Protein AF-A0A7J9VQJ7-F1 (afdb_monomer)

Foldseek 3Di:
DDDDPDDDQDDPPFDWDDDVPDIDGDDDDDPVCFQVPPVDPPRVPDDPPVGPGDQWDADPVRPDIDGDPDPDPDDDDDDDPVVLVVQCPDPVDPDDDDDPVDDDDDDD

Secondary structure (DSSP, 8-state):
-PPPPPPPPPPPSSPEEEETTEEEE-----GGGTT-----S--TT----S----SEE--TT-S--EE-----SS------HHHHHHHHT-TTS------TTSPPP---

Sequence (108 aa):
MAPEPAASPTTPPAPKVVVPNRAYWLFRGPLADTGTWDTAHGLPGQVRLDAAEPAFTWPADHAWCVARDVDPHWAGIGGHTLLMNQLIADPRIDVVPADPTKDQPFYQ

Radius of gyration: 19.36 Å; Cα contacts (8 Å, |Δi|>4): 57; chains: 1; bounding box: 61×25×42 Å

Nearest PDB structures (foldseek):
  4gu4-assembly1_A  TM=2.595E-01  e=4.123E+00  Mammalian orthoreovirus 1 Lang

Mean predicted aligned error: 11.69 Å

Solvent-accessible surface area (backbone atoms only — not comparable to full-atom values): 7873 Å² total; per-residue (Å²): 136,81,83,76,80,76,77,76,80,76,78,72,98,50,60,74,51,76,54,92,98,47,74,45,76,55,83,86,78,64,76,88,47,64,90,68,66,76,84,56,79,51,55,94,90,48,78,80,65,92,68,83,67,67,50,64,47,64,56,97,84,60,85,52,74,50,77,42,94,64,92,60,99,64,87,87,84,87,79,57,70,71,58,51,54,52,50,56,68,35,89,90,54,93,59,78,91,83,59,90,90,50,91,70,90,70,92,130

pLDDT: mean 73.72, std 17.61, range [40.47, 97.12]

Structure (mmCIF, N/CA/C/O backbone):
data_AF-A0A7J9VQJ7-F1
#
_entry.id   AF-A0A7J9VQJ7-F1
#
loop_
_atom_site.group_PDB
_atom_site.id
_atom_site.type_symbol
_atom_site.label_atom_id
_atom_site.label_alt_id
_atom_site.label_comp_id
_atom_site.label_asym_id
_atom_site.label_entity_id
_atom_site.label_seq_id
_atom_site.pdbx_PDB_ins_code
_atom_site.Cartn_x
_atom_site.Cartn_y
_atom_site.Cartn_z
_atom_site.occupancy
_atom_site.B_iso_or_equiv
_atom_site.auth_seq_id
_atom_site.auth_comp_id
_atom_site.auth_asym_id
_atom_site.auth_atom_id
_atom_site.pdbx_PDB_model_num
ATOM 1 N N . MET A 1 1 ? 43.429 -11.622 -23.821 1.00 43.31 1 MET A N 1
ATOM 2 C CA . MET A 1 1 ? 42.105 -11.223 -24.337 1.00 43.31 1 MET A CA 1
ATOM 3 C C . MET A 1 1 ? 41.375 -10.574 -23.173 1.00 43.31 1 MET A C 1
ATOM 5 O O . MET A 1 1 ? 41.110 -11.267 -22.202 1.00 43.31 1 MET A O 1
ATOM 9 N N . ALA A 1 2 ? 41.239 -9.245 -23.173 1.00 41.06 2 ALA A N 1
ATOM 10 C CA . ALA A 1 2 ? 40.532 -8.532 -22.105 1.00 41.06 2 ALA A CA 1
ATOM 11 C C . ALA A 1 2 ? 39.018 -8.780 -22.243 1.00 41.06 2 ALA A C 1
ATOM 13 O O . ALA A 1 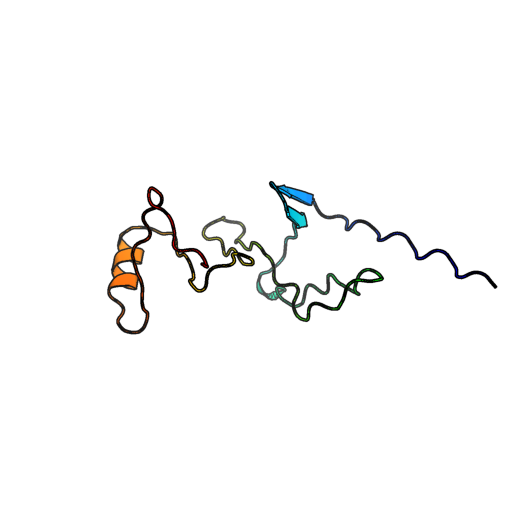2 ? 38.564 -8.937 -23.379 1.00 41.06 2 ALA A O 1
ATOM 14 N N . PRO A 1 3 ? 38.248 -8.854 -21.142 1.00 45.44 3 PRO A N 1
ATOM 15 C CA . PRO A 1 3 ? 36.803 -9.008 -21.232 1.00 45.44 3 PRO A CA 1
ATOM 16 C C . PRO A 1 3 ? 36.192 -7.766 -21.888 1.00 45.44 3 PRO A C 1
ATOM 18 O O . PRO A 1 3 ? 36.588 -6.634 -21.602 1.00 45.44 3 PRO A O 1
ATOM 21 N N . GLU A 1 4 ? 35.255 -8.004 -22.798 1.00 40.47 4 GLU A N 1
ATOM 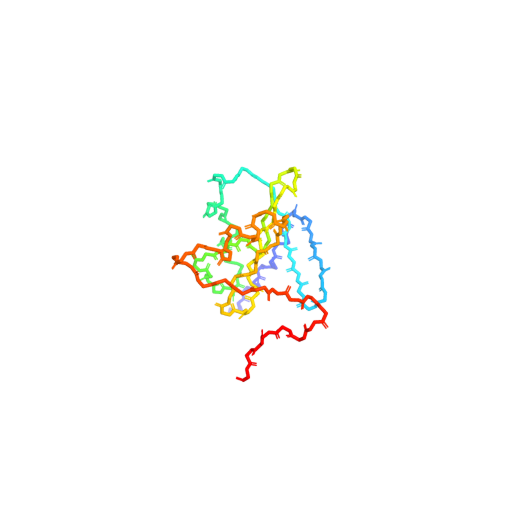22 C CA . GLU A 1 4 ? 34.477 -6.972 -23.476 1.00 40.47 4 GLU A CA 1
ATOM 23 C C . GLU A 1 4 ? 33.660 -6.184 -22.433 1.00 40.47 4 GLU A C 1
ATOM 25 O O . GLU A 1 4 ? 33.116 -6.795 -21.505 1.00 40.47 4 GLU A O 1
ATOM 30 N N . PRO A 1 5 ? 33.603 -4.841 -22.508 1.00 49.12 5 PRO A N 1
ATOM 31 C CA . PRO A 1 5 ? 32.834 -4.056 -21.552 1.00 49.12 5 PRO A CA 1
ATOM 32 C C . PRO A 1 5 ? 31.362 -4.467 -21.620 1.00 49.12 5 PRO A C 1
ATOM 34 O O . PRO A 1 5 ? 30.751 -4.449 -22.688 1.00 49.12 5 PRO A O 1
ATOM 37 N N . ALA A 1 6 ? 30.799 -4.845 -20.470 1.00 56.56 6 ALA A N 1
ATOM 38 C CA . ALA A 1 6 ? 29.385 -5.164 -20.350 1.00 56.56 6 ALA A CA 1
ATOM 39 C C . ALA A 1 6 ? 28.557 -3.990 -20.888 1.00 56.56 6 ALA A C 1
ATOM 41 O O . ALA A 1 6 ? 28.756 -2.846 -20.472 1.00 56.56 6 ALA A O 1
ATOM 42 N N . ALA A 1 7 ? 27.656 -4.278 -21.830 1.00 52.97 7 ALA A N 1
ATOM 43 C CA . ALA A 1 7 ? 26.743 -3.290 -22.382 1.00 52.97 7 ALA A CA 1
ATOM 44 C C . ALA A 1 7 ? 26.039 -2.543 -21.240 1.00 52.97 7 ALA A C 1
ATOM 46 O O . ALA A 1 7 ? 25.479 -3.167 -20.334 1.00 52.97 7 ALA A O 1
ATOM 47 N N . SER A 1 8 ? 26.094 -1.210 -21.272 1.00 50.28 8 SER A N 1
ATOM 48 C CA . SER A 1 8 ? 25.421 -0.368 -20.286 1.00 50.28 8 SER A CA 1
ATOM 49 C C . SER A 1 8 ? 23.943 -0.762 -20.197 1.00 50.28 8 SER A C 1
ATOM 51 O O . SER A 1 8 ? 23.301 -0.905 -21.244 1.00 50.28 8 SER A O 1
ATOM 53 N N . PRO A 1 9 ? 23.376 -0.931 -18.987 1.00 55.41 9 PRO A N 1
ATOM 54 C CA . PRO A 1 9 ? 21.968 -1.266 -18.848 1.00 55.41 9 PRO A CA 1
ATOM 55 C C . PRO A 1 9 ? 21.139 -0.183 -19.542 1.00 55.41 9 PRO A C 1
ATOM 57 O O . PRO A 1 9 ? 21.245 1.003 -19.224 1.00 55.41 9 PRO A O 1
ATOM 60 N N . THR A 1 10 ? 20.361 -0.586 -20.548 1.00 57.69 10 THR A N 1
ATOM 61 C CA . THR A 1 10 ? 19.526 0.345 -21.309 1.00 57.69 10 THR A CA 1
ATOM 62 C C . THR A 1 10 ? 18.388 0.796 -20.406 1.00 57.69 10 THR A C 1
ATOM 64 O O . THR A 1 10 ? 17.635 -0.028 -19.889 1.00 57.69 10 THR A O 1
ATOM 67 N N . THR A 1 11 ? 18.279 2.103 -20.185 1.00 57.56 11 THR A N 1
ATOM 68 C CA . THR A 1 11 ? 17.179 2.684 -19.416 1.00 57.56 11 THR A CA 1
ATOM 69 C C . THR A 1 11 ? 15.847 2.312 -20.077 1.00 57.56 11 THR A C 1
ATOM 71 O O . THR A 1 11 ? 15.691 2.573 -21.273 1.00 57.56 11 THR A O 1
ATOM 74 N N . PRO A 1 12 ? 14.880 1.723 -19.350 1.00 62.47 12 PRO A N 1
ATOM 75 C CA . PRO A 1 12 ? 13.579 1.419 -19.929 1.00 62.47 12 PRO A CA 1
ATOM 76 C C . PRO A 1 12 ? 12.884 2.716 -20.389 1.00 62.47 12 PRO A C 1
ATOM 78 O O . PRO A 1 12 ? 13.023 3.748 -19.728 1.00 62.47 12 PRO A O 1
ATOM 81 N N . PRO A 1 13 ? 12.108 2.693 -21.490 1.00 67.06 13 PRO A N 1
ATOM 82 C CA . PRO A 1 13 ? 11.420 3.867 -22.040 1.00 67.06 13 PRO A CA 1
ATOM 83 C C . PRO A 1 13 ? 10.169 4.256 -21.225 1.00 67.06 13 PRO A C 1
ATOM 85 O O . PRO A 1 13 ? 9.161 4.691 -21.777 1.00 67.06 13 PRO A O 1
ATOM 88 N N . ALA A 1 14 ? 10.206 4.062 -19.907 1.00 71.19 14 ALA A N 1
ATOM 89 C CA . ALA A 1 14 ? 9.105 4.308 -18.987 1.00 71.19 14 ALA A CA 1
ATOM 90 C C . ALA A 1 14 ? 9.391 5.552 -18.129 1.00 71.19 14 ALA A C 1
ATOM 92 O O . ALA A 1 14 ? 10.552 5.851 -17.848 1.00 71.19 14 ALA A O 1
ATOM 93 N N . PRO A 1 15 ? 8.369 6.287 -17.660 1.00 84.50 15 PRO A N 1
ATOM 94 C CA . PRO A 1 15 ? 8.576 7.330 -16.664 1.00 84.50 15 PRO A CA 1
ATOM 95 C C . PRO A 1 15 ? 9.194 6.756 -15.382 1.00 84.50 15 PRO A C 1
ATOM 97 O O . PRO A 1 15 ? 8.750 5.721 -14.879 1.00 84.50 15 PRO A O 1
ATOM 100 N N . LYS A 1 16 ? 10.197 7.449 -14.835 1.00 85.06 16 LYS A N 1
ATOM 101 C CA . LYS A 1 16 ? 10.800 7.125 -13.537 1.00 85.06 16 LYS A CA 1
ATOM 102 C C . LYS A 1 16 ? 10.205 8.016 -12.452 1.00 85.06 16 LYS A C 1
ATOM 104 O O . LYS A 1 16 ? 10.296 9.238 -12.547 1.00 85.06 16 LYS A O 1
ATOM 109 N N . VAL A 1 17 ? 9.645 7.413 -11.412 1.00 86.25 17 VAL A N 1
ATOM 110 C CA . VAL A 1 17 ? 9.164 8.103 -10.209 1.00 86.25 17 VAL A CA 1
ATOM 111 C C . VAL A 1 17 ? 10.226 7.964 -9.127 1.00 86.25 17 VAL A C 1
ATOM 113 O O . VAL A 1 17 ? 10.638 6.854 -8.802 1.00 86.25 17 VAL A O 1
ATOM 116 N N . VAL A 1 18 ? 10.687 9.081 -8.573 1.00 87.19 18 VAL A N 1
ATOM 117 C CA . VAL A 1 18 ? 11.690 9.097 -7.500 1.00 87.19 18 VAL A CA 1
ATOM 118 C C . VAL A 1 18 ? 11.037 9.632 -6.233 1.00 87.19 18 VAL A C 1
ATOM 120 O O . VAL A 1 18 ? 10.430 10.699 -6.252 1.00 87.19 18 VAL A O 1
ATOM 123 N N . VAL A 1 19 ? 11.171 8.888 -5.141 1.00 83.06 19 VAL A N 1
ATOM 124 C CA . VAL A 1 19 ? 10.747 9.273 -3.788 1.00 83.06 19 VAL A CA 1
ATOM 125 C C . VAL A 1 19 ? 11.972 9.233 -2.866 1.00 83.06 19 VAL A C 1
ATOM 127 O O . VAL A 1 19 ? 13.011 8.697 -3.265 1.00 83.06 19 VAL A O 1
ATOM 130 N N . PRO A 1 20 ? 11.922 9.782 -1.639 1.00 87.00 20 PRO A N 1
ATOM 131 C CA . PRO A 1 20 ? 13.028 9.620 -0.702 1.00 87.00 20 PRO A CA 1
ATOM 132 C C . PRO A 1 20 ? 13.425 8.143 -0.570 1.00 87.00 20 PRO A C 1
ATOM 134 O O . PRO A 1 20 ? 12.581 7.282 -0.334 1.00 87.00 20 PRO A O 1
ATOM 137 N N . ASN A 1 21 ? 14.715 7.859 -0.750 1.00 80.25 21 ASN A N 1
ATOM 138 C CA . ASN A 1 21 ? 15.331 6.533 -0.630 1.00 80.25 21 ASN A CA 1
ATOM 139 C C . ASN A 1 21 ? 14.911 5.469 -1.667 1.00 80.25 21 ASN A C 1
ATOM 141 O O . ASN A 1 21 ? 15.459 4.370 -1.620 1.00 80.25 21 ASN A O 1
ATOM 145 N N . ARG A 1 22 ? 13.987 5.744 -2.604 1.00 82.38 22 ARG A N 1
ATOM 146 C CA . ARG A 1 22 ? 13.512 4.741 -3.582 1.00 82.38 22 ARG A CA 1
ATOM 147 C C . ARG A 1 22 ? 13.218 5.343 -4.960 1.00 82.38 22 ARG A C 1
ATOM 149 O O . ARG A 1 22 ? 12.886 6.519 -5.096 1.00 82.38 22 ARG A O 1
ATOM 156 N N . ALA A 1 23 ? 13.318 4.525 -6.004 1.00 83.06 23 ALA A N 1
ATOM 157 C CA . ALA A 1 23 ? 12.916 4.907 -7.353 1.00 83.06 23 ALA A CA 1
ATOM 158 C C . ALA A 1 23 ? 12.196 3.758 -8.061 1.00 83.06 23 ALA A C 1
ATOM 160 O O . ALA A 1 23 ? 12.657 2.620 -8.026 1.00 83.06 23 ALA A O 1
ATOM 161 N N . TYR A 1 24 ? 11.104 4.087 -8.743 1.00 82.62 24 TYR A N 1
ATOM 162 C CA . TYR A 1 24 ? 10.211 3.144 -9.403 1.00 82.62 24 TYR A CA 1
ATOM 163 C C . TYR A 1 24 ? 10.066 3.485 -10.883 1.00 82.62 24 TYR A C 1
ATOM 165 O O . TYR A 1 24 ? 10.124 4.652 -11.275 1.00 82.62 24 TYR A O 1
ATOM 173 N N . TRP A 1 25 ? 9.837 2.467 -11.704 1.00 83.50 25 TRP A N 1
ATOM 174 C CA . TRP A 1 25 ? 9.410 2.636 -13.090 1.00 83.50 25 TRP A CA 1
ATOM 175 C C . TRP A 1 25 ? 7.892 2.517 -13.167 1.00 83.50 25 TRP A C 1
ATOM 177 O O . TRP A 1 25 ? 7.311 1.626 -12.550 1.00 83.50 25 TRP A O 1
ATOM 187 N N . LEU A 1 26 ? 7.252 3.424 -13.906 1.00 84.56 26 LEU A N 1
ATOM 188 C CA . LEU A 1 26 ? 5.804 3.427 -14.074 1.00 84.56 26 LEU A CA 1
ATOM 189 C C . LEU A 1 26 ? 5.407 2.729 -15.374 1.00 84.56 26 LEU A C 1
ATOM 191 O O . LEU A 1 26 ? 5.745 3.189 -16.464 1.00 84.56 26 LEU A O 1
ATOM 195 N N . PHE A 1 27 ? 4.613 1.672 -15.246 1.00 82.38 27 PHE A N 1
ATOM 196 C CA . PHE A 1 27 ? 4.029 0.940 -16.365 1.00 82.38 27 PHE A CA 1
ATOM 197 C C . PHE A 1 27 ? 2.508 1.120 -16.391 1.00 82.38 27 PHE A C 1
ATOM 199 O O . PHE A 1 27 ? 1.894 1.504 -15.395 1.00 82.38 27 PHE A O 1
ATOM 206 N N . ARG A 1 28 ? 1.894 0.861 -17.548 1.00 84.00 28 ARG A N 1
ATOM 207 C CA . ARG A 1 28 ? 0.438 0.824 -17.722 1.00 84.00 28 ARG A CA 1
ATOM 208 C C . ARG A 1 28 ? 0.073 -0.360 -18.602 1.00 84.00 28 ARG A C 1
ATOM 210 O O . ARG A 1 28 ? 0.712 -0.569 -19.628 1.00 84.00 28 ARG A O 1
ATOM 217 N N . GLY A 1 29 ? -0.973 -1.078 -18.222 1.00 85.00 29 GLY A N 1
ATOM 218 C CA . GLY A 1 29 ? -1.485 -2.210 -18.979 1.00 85.00 29 GLY A CA 1
ATOM 219 C C . GLY A 1 29 ? -2.712 -2.832 -18.310 1.00 85.00 29 GLY A C 1
ATOM 220 O O . GLY A 1 29 ? -3.083 -2.420 -17.207 1.00 85.00 29 GLY A O 1
ATOM 221 N N . PRO A 1 30 ? -3.363 -3.796 -18.977 1.00 84.12 30 PRO A N 1
ATOM 222 C CA . PRO A 1 30 ? -4.414 -4.616 -18.388 1.00 84.12 30 PRO A CA 1
ATOM 223 C C . PRO A 1 30 ? -3.956 -5.314 -17.101 1.00 84.12 30 PRO A C 1
ATOM 225 O O . PRO A 1 30 ? -2.843 -5.830 -17.033 1.00 84.12 30 PRO A O 1
ATOM 228 N N . LEU A 1 31 ? -4.844 -5.411 -16.103 1.00 75.62 31 LEU A N 1
ATOM 229 C CA . LEU A 1 31 ? -4.569 -6.162 -14.868 1.00 75.62 31 LEU A CA 1
ATOM 230 C C . LEU A 1 31 ? -4.273 -7.643 -15.155 1.00 75.62 31 LEU A C 1
ATOM 232 O O . LEU A 1 31 ? -3.455 -8.241 -14.466 1.00 75.62 31 LEU A O 1
ATOM 236 N N . ALA A 1 32 ? -4.902 -8.215 -16.185 1.00 78.88 32 ALA A N 1
ATOM 237 C CA . ALA A 1 32 ? -4.678 -9.596 -16.614 1.00 78.88 32 ALA A CA 1
ATOM 238 C C . ALA A 1 32 ? -3.233 -9.874 -17.066 1.00 78.88 32 ALA A C 1
ATOM 240 O O . ALA A 1 32 ? -2.802 -11.021 -17.022 1.00 78.88 32 ALA A O 1
ATOM 241 N N . ASP A 1 33 ? -2.488 -8.832 -17.440 1.00 73.94 33 ASP A N 1
ATOM 242 C CA . ASP A 1 33 ? -1.093 -8.948 -17.871 1.00 73.94 33 ASP A CA 1
ATOM 243 C C . ASP A 1 33 ? -0.120 -8.848 -16.675 1.00 73.94 33 ASP A C 1
ATOM 245 O O . ASP A 1 33 ? 1.099 -8.958 -16.824 1.00 73.94 33 ASP A O 1
ATOM 249 N N . THR A 1 34 ? -0.634 -8.630 -15.459 1.00 65.94 34 THR A N 1
ATOM 250 C CA . THR A 1 34 ? 0.184 -8.576 -14.238 1.00 65.94 34 THR A CA 1
ATOM 251 C C . THR A 1 34 ? 0.838 -9.937 -14.000 1.00 65.94 34 THR A C 1
ATOM 253 O O . THR A 1 34 ? 0.166 -10.963 -13.982 1.00 65.94 34 THR A O 1
ATOM 256 N N . GLY A 1 35 ? 2.161 -9.956 -13.818 1.00 57.62 35 GLY A N 1
ATOM 257 C CA . GLY A 1 35 ? 2.950 -11.190 -13.677 1.00 57.62 35 GLY A CA 1
ATOM 258 C C . GLY A 1 35 ? 3.458 -11.775 -15.002 1.00 57.62 35 GLY A C 1
ATOM 259 O O . GLY A 1 35 ? 4.414 -12.544 -14.985 1.00 57.62 35 GLY A O 1
ATOM 260 N N . THR A 1 36 ? 2.905 -11.357 -16.148 1.00 59.66 36 THR A N 1
ATOM 261 C CA . THR A 1 36 ? 3.478 -11.627 -17.483 1.00 59.66 36 THR A CA 1
ATOM 262 C C . THR A 1 36 ? 4.300 -10.454 -18.009 1.00 59.66 36 THR A C 1
ATOM 264 O O . THR A 1 36 ? 4.824 -10.509 -19.122 1.00 59.66 36 THR A O 1
ATOM 267 N N . TRP A 1 37 ? 4.409 -9.375 -17.228 1.00 57.06 37 TRP A N 1
ATOM 268 C CA . TRP A 1 37 ? 5.347 -8.283 -17.459 1.00 57.06 37 TRP A CA 1
ATOM 269 C C . TRP A 1 37 ? 6.765 -8.800 -17.242 1.00 57.06 37 TRP A C 1
ATOM 271 O O . TRP A 1 37 ? 7.373 -8.576 -16.197 1.00 57.06 37 TRP A O 1
ATOM 281 N N . ASP A 1 38 ? 7.271 -9.501 -18.252 1.00 50.16 38 ASP A N 1
ATOM 282 C CA . ASP A 1 38 ? 8.627 -10.031 -18.386 1.00 50.16 38 ASP A CA 1
ATOM 283 C C . ASP A 1 38 ? 9.650 -8.883 -18.517 1.00 50.16 38 ASP A C 1
ATOM 285 O O . ASP A 1 38 ? 10.436 -8.778 -19.454 1.00 50.16 38 ASP A O 1
ATOM 289 N N . THR A 1 39 ? 9.598 -7.934 -17.582 1.00 49.16 39 THR A N 1
ATOM 290 C CA . THR A 1 39 ? 10.402 -6.708 -17.564 1.00 49.16 39 THR A CA 1
ATOM 291 C C . THR A 1 39 ? 11.813 -6.946 -17.037 1.00 49.16 39 THR A C 1
ATOM 293 O O . THR A 1 39 ? 12.556 -5.995 -16.809 1.00 49.16 39 THR A O 1
ATOM 296 N N . ALA A 1 40 ? 12.231 -8.204 -16.913 1.00 45.22 40 ALA A N 1
ATOM 297 C CA . ALA A 1 40 ? 13.619 -8.531 -16.671 1.00 45.22 40 ALA A CA 1
ATOM 298 C C . ALA A 1 40 ? 13.987 -9.891 -17.283 1.00 45.22 40 ALA A C 1
ATOM 300 O O . ALA A 1 40 ? 14.188 -10.881 -16.579 1.00 45.22 40 ALA A O 1
ATOM 301 N N . HIS A 1 41 ? 14.325 -9.894 -18.577 1.00 43.12 41 HIS A N 1
ATOM 302 C CA . HIS A 1 41 ? 15.668 -10.392 -18.877 1.00 43.12 41 HIS A CA 1
ATOM 303 C C . HIS A 1 41 ? 16.602 -9.627 -17.939 1.00 43.12 41 HIS A C 1
ATOM 305 O O . HIS A 1 41 ? 16.808 -8.431 -18.136 1.00 43.12 41 HIS A O 1
ATOM 311 N N . GLY A 1 42 ? 16.989 -10.278 -16.834 1.00 46.53 42 GLY A N 1
ATOM 312 C CA . GLY A 1 42 ? 17.712 -9.656 -15.732 1.00 46.53 42 GLY A CA 1
ATOM 313 C C . GLY A 1 42 ? 18.770 -8.718 -16.281 1.00 46.53 42 GLY A C 1
ATOM 314 O O . GLY A 1 42 ? 19.587 -9.133 -17.107 1.00 46.53 42 GLY A O 1
ATOM 315 N N . LEU A 1 43 ? 18.722 -7.448 -15.867 1.00 47.66 43 LEU A N 1
ATOM 316 C CA . LEU A 1 43 ? 19.818 -6.528 -16.142 1.00 47.66 43 LEU A CA 1
ATOM 317 C C . LEU A 1 43 ? 21.122 -7.256 -15.775 1.00 47.66 43 LEU A C 1
ATOM 319 O O . LEU A 1 43 ? 21.142 -7.929 -14.739 1.00 47.66 43 LEU A O 1
ATOM 323 N N . PRO A 1 44 ? 22.188 -7.188 -16.593 1.00 42.62 44 PRO A N 1
ATOM 324 C CA . PRO A 1 44 ? 23.418 -7.919 -16.314 1.00 42.62 44 PRO A CA 1
ATOM 325 C C . PRO A 1 44 ? 23.887 -7.656 -14.875 1.00 42.62 44 PRO A C 1
ATOM 327 O O . PRO A 1 44 ? 24.185 -6.519 -14.515 1.00 42.62 44 PRO A O 1
ATOM 330 N N . GLY A 1 45 ? 23.899 -8.699 -14.038 1.00 48.19 45 GLY A N 1
ATOM 331 C CA . GLY A 1 45 ? 24.264 -8.610 -12.618 1.00 48.19 45 GLY A CA 1
ATOM 332 C C . GLY A 1 45 ? 23.105 -8.497 -11.616 1.00 48.19 45 GLY A C 1
ATOM 333 O O . GLY A 1 45 ? 23.368 -8.486 -10.417 1.00 48.19 45 GLY A O 1
ATOM 334 N N . GLN A 1 46 ? 21.842 -8.458 -12.051 1.00 47.03 46 GLN A N 1
ATOM 335 C CA . GLN A 1 46 ? 20.688 -8.580 -11.156 1.00 47.03 46 GLN A CA 1
ATOM 336 C C . GLN A 1 46 ? 20.232 -10.038 -11.057 1.00 47.03 46 GLN A C 1
ATOM 338 O O . GLN A 1 46 ? 19.910 -10.680 -12.057 1.00 47.03 46 GLN A O 1
ATOM 343 N N . VAL A 1 47 ? 20.210 -10.559 -9.826 1.00 40.97 47 VAL A N 1
ATOM 344 C CA . VAL A 1 47 ? 19.600 -11.856 -9.514 1.00 40.97 47 VAL A CA 1
ATOM 345 C C . VAL A 1 47 ? 18.137 -11.797 -9.936 1.00 40.97 47 VAL A C 1
ATOM 347 O O . VAL A 1 47 ? 17.449 -10.813 -9.665 1.00 40.97 47 VAL A O 1
ATOM 350 N N . ARG A 1 48 ? 17.678 -12.851 -10.614 1.00 44.34 48 ARG A N 1
ATOM 351 C CA . ARG A 1 48 ? 16.272 -13.052 -10.954 1.00 44.34 48 ARG A CA 1
ATOM 352 C C . ARG A 1 48 ? 15.473 -13.059 -9.651 1.00 44.34 48 ARG A C 1
ATOM 354 O O . ARG A 1 48 ? 15.448 -14.079 -8.975 1.00 44.34 48 ARG A O 1
ATOM 361 N N . LEU A 1 49 ? 14.879 -11.921 -9.294 1.00 44.84 49 LEU A N 1
ATOM 362 C CA . LEU A 1 49 ? 13.796 -11.889 -8.324 1.00 44.84 49 LEU A CA 1
ATOM 363 C C . LEU A 1 49 ? 12.632 -12.566 -9.035 1.00 44.84 49 LEU A C 1
ATOM 365 O O . LEU A 1 49 ? 12.090 -12.062 -10.012 1.00 44.84 49 LEU A O 1
ATOM 369 N N . ASP A 1 50 ? 12.333 -13.765 -8.594 1.00 41.56 50 ASP A N 1
ATOM 370 C CA . ASP A 1 50 ? 11.389 -14.735 -9.119 1.00 41.56 50 ASP A CA 1
ATOM 371 C C . ASP A 1 50 ? 9.934 -14.231 -9.230 1.00 41.56 50 ASP A C 1
ATOM 373 O O . ASP A 1 50 ? 9.096 -14.927 -9.794 1.00 41.56 50 ASP A O 1
ATOM 377 N N . ALA A 1 51 ? 9.641 -12.989 -8.835 1.00 47.56 51 ALA A N 1
ATOM 378 C CA . ALA A 1 51 ? 8.442 -12.254 -9.223 1.00 47.56 51 ALA A CA 1
ATOM 379 C C . ALA A 1 51 ? 8.655 -10.744 -9.010 1.00 47.56 51 ALA A C 1
ATOM 381 O O . ALA A 1 51 ? 8.579 -10.238 -7.886 1.00 47.56 51 ALA A O 1
ATOM 382 N N . ALA A 1 52 ? 8.895 -9.987 -10.082 1.00 57.25 52 ALA A N 1
ATOM 383 C CA . ALA A 1 52 ? 8.872 -8.524 -10.043 1.00 57.25 52 ALA A CA 1
ATOM 384 C C . ALA A 1 52 ? 7.421 -8.014 -9.936 1.00 57.25 52 ALA A C 1
ATOM 386 O O . ALA A 1 52 ? 6.927 -7.337 -10.835 1.00 57.25 52 ALA A O 1
ATOM 387 N N . GLU A 1 53 ? 6.688 -8.375 -8.876 1.00 67.56 53 GLU A N 1
ATOM 388 C CA . GLU A 1 53 ? 5.359 -7.793 -8.681 1.00 67.56 53 GLU A CA 1
ATOM 389 C C . GLU A 1 53 ? 5.499 -6.267 -8.420 1.00 67.56 53 GLU A C 1
ATOM 391 O O . GLU A 1 53 ? 6.490 -5.783 -7.855 1.00 67.56 53 GLU A O 1
ATOM 396 N N . PRO A 1 54 ? 4.553 -5.450 -8.877 1.00 76.69 54 PRO A N 1
ATOM 397 C CA . PRO A 1 54 ? 4.621 -4.003 -8.695 1.00 76.69 54 PRO A CA 1
ATOM 398 C C . PRO A 1 54 ? 4.650 -3.608 -7.207 1.00 76.69 54 PRO A C 1
ATOM 400 O O . PRO A 1 54 ? 3.926 -4.173 -6.389 1.00 76.69 54 PRO A O 1
ATOM 403 N N . ALA A 1 55 ? 5.470 -2.610 -6.857 1.00 80.62 55 ALA A N 1
ATOM 404 C CA . ALA A 1 55 ? 5.458 -1.995 -5.522 1.00 80.62 55 ALA A CA 1
ATOM 405 C C . ALA A 1 55 ? 4.184 -1.163 -5.290 1.00 80.62 55 ALA A C 1
ATOM 407 O O . ALA A 1 55 ? 3.704 -1.043 -4.173 1.00 80.62 55 ALA A O 1
ATOM 408 N N . PHE A 1 56 ? 3.600 -0.613 -6.355 1.00 84.62 56 PHE A N 1
ATOM 409 C CA . PHE A 1 56 ? 2.326 0.097 -6.308 1.00 84.62 56 PHE A CA 1
ATOM 410 C C . PHE A 1 56 ? 1.469 -0.309 -7.500 1.00 84.62 56 PHE A C 1
ATOM 412 O O . PHE A 1 56 ? 1.942 -0.276 -8.635 1.00 84.62 56 PHE A O 1
ATOM 419 N N . THR A 1 57 ? 0.207 -0.650 -7.246 1.00 87.50 57 THR A N 1
ATOM 420 C CA . THR A 1 57 ? -0.776 -0.977 -8.288 1.00 87.50 57 THR A CA 1
ATOM 421 C C . THR A 1 57 ? -2.075 -0.251 -8.021 1.00 87.50 57 THR A C 1
ATOM 423 O O . THR A 1 57 ? -2.579 -0.288 -6.901 1.00 87.50 57 THR A O 1
ATOM 426 N N . TRP A 1 58 ? -2.640 0.369 -9.051 1.00 90.06 58 TRP A N 1
ATOM 427 C CA . TRP A 1 58 ? -3.942 1.018 -8.978 1.00 90.06 58 TRP A CA 1
ATOM 428 C C . TRP A 1 58 ? -4.648 0.968 -10.347 1.00 90.06 58 TRP A C 1
ATOM 430 O O . TRP A 1 58 ? -3.982 0.938 -11.387 1.00 90.06 58 TRP A O 1
ATOM 440 N N . PRO A 1 59 ? -5.990 0.942 -10.374 1.00 91.69 59 PRO A N 1
ATOM 441 C CA . PRO A 1 59 ? -6.784 0.993 -11.597 1.00 91.69 59 PRO A CA 1
ATOM 442 C C . PRO A 1 59 ? -6.780 2.405 -12.195 1.00 91.69 59 PRO A C 1
ATOM 444 O O . PRO A 1 59 ? -6.477 3.378 -11.511 1.00 91.69 59 PRO A O 1
ATOM 447 N N . ALA A 1 60 ? -7.164 2.548 -13.465 1.00 90.44 60 ALA A N 1
ATOM 448 C CA . ALA A 1 60 ? -7.156 3.843 -14.159 1.00 90.44 60 ALA A CA 1
ATOM 449 C C . ALA A 1 60 ? -8.074 4.914 -13.530 1.00 90.44 60 ALA A C 1
ATOM 451 O O . ALA A 1 60 ? -7.839 6.102 -13.730 1.00 90.44 60 ALA A O 1
ATOM 452 N N . ASP A 1 61 ? -9.096 4.507 -12.773 1.00 92.88 61 ASP A N 1
ATOM 453 C CA . ASP A 1 61 ? -10.003 5.396 -12.033 1.00 92.88 61 ASP A CA 1
ATOM 454 C C . ASP A 1 61 ? -9.503 5.746 -10.619 1.00 92.88 61 ASP A C 1
ATOM 456 O O . ASP A 1 61 ? -10.152 6.509 -9.906 1.00 92.88 61 ASP A O 1
ATOM 460 N N . HIS A 1 62 ? -8.346 5.210 -10.216 1.00 89.56 62 HIS A N 1
ATOM 461 C CA . HIS A 1 62 ? -7.722 5.410 -8.908 1.00 89.56 62 HIS A CA 1
ATOM 462 C C . HIS A 1 62 ? -8.623 5.010 -7.722 1.00 89.56 62 HIS A C 1
ATOM 464 O O . HIS A 1 62 ? -8.430 5.500 -6.609 1.00 89.56 62 HIS A O 1
ATOM 470 N N . ALA A 1 63 ? -9.594 4.112 -7.933 1.00 88.75 63 ALA A N 1
ATOM 471 C CA . ALA A 1 63 ? -10.554 3.725 -6.899 1.00 88.75 63 ALA A CA 1
ATOM 472 C C . ALA A 1 63 ? -9.923 2.977 -5.707 1.00 88.75 63 ALA A C 1
ATOM 474 O O . ALA A 1 63 ? -10.494 2.952 -4.618 1.00 88.75 63 ALA A O 1
ATOM 475 N N . TRP A 1 64 ? -8.751 2.367 -5.895 1.00 88.31 64 TRP A N 1
ATOM 476 C CA . TRP A 1 64 ? -7.981 1.690 -4.850 1.00 88.31 64 TRP A CA 1
ATOM 477 C C . TRP A 1 64 ? -6.487 1.711 -5.185 1.00 88.31 64 TRP A C 1
ATOM 479 O O . TRP A 1 64 ? -6.096 1.964 -6.321 1.00 88.31 64 TRP A O 1
ATOM 489 N N . CYS A 1 65 ? -5.639 1.431 -4.201 1.00 88.75 65 CYS A N 1
ATOM 490 C CA . CYS A 1 65 ? -4.206 1.255 -4.407 1.00 88.75 65 CYS A CA 1
ATOM 491 C C . CYS A 1 65 ? -3.709 0.107 -3.529 1.00 88.75 65 CYS A C 1
ATOM 493 O O . CYS A 1 65 ? -4.041 0.048 -2.346 1.00 88.75 65 CYS A O 1
ATOM 495 N N . VAL A 1 66 ? -2.916 -0.791 -4.108 1.00 86.19 66 VAL A N 1
ATOM 496 C CA . VAL A 1 66 ? -2.155 -1.803 -3.372 1.00 86.19 66 VAL A CA 1
ATOM 497 C C . VAL A 1 66 ? -0.702 -1.357 -3.349 1.00 86.19 66 VAL A C 1
ATOM 499 O O . VAL A 1 66 ? -0.096 -1.188 -4.408 1.00 86.19 66 VAL A O 1
ATOM 502 N N . ALA A 1 67 ? -0.160 -1.174 -2.148 1.00 85.31 67 ALA A N 1
ATOM 503 C CA . ALA A 1 67 ? 1.253 -0.911 -1.919 1.00 85.31 67 ALA A CA 1
ATOM 504 C C . ALA A 1 67 ? 1.917 -2.173 -1.352 1.00 85.31 67 ALA A C 1
ATOM 506 O O . ALA A 1 67 ? 1.501 -2.697 -0.320 1.00 85.31 67 ALA A O 1
ATOM 507 N N . ARG A 1 68 ? 2.937 -2.658 -2.050 1.00 72.62 68 ARG A N 1
ATOM 508 C CA . ARG A 1 68 ? 3.782 -3.811 -1.730 1.00 72.62 68 ARG A CA 1
ATOM 509 C C . ARG A 1 68 ? 5.212 -3.297 -1.551 1.00 72.62 68 ARG A C 1
ATOM 511 O O . ARG A 1 68 ? 5.532 -2.277 -2.149 1.00 72.62 68 ARG A O 1
ATOM 518 N N . ASP A 1 69 ? 6.055 -3.980 -0.771 1.00 66.50 69 ASP A N 1
ATOM 519 C CA . ASP A 1 69 ? 7.352 -3.446 -0.276 1.00 66.50 69 ASP A CA 1
ATOM 520 C C . ASP A 1 69 ? 7.174 -2.398 0.844 1.00 66.50 69 ASP A C 1
ATOM 522 O O . ASP A 1 69 ? 7.908 -1.419 0.979 1.00 66.50 69 ASP A O 1
ATOM 526 N N . VAL A 1 70 ? 6.140 -2.617 1.658 1.00 61.03 70 VAL A N 1
ATOM 527 C CA . VAL A 1 70 ? 6.068 -2.098 3.018 1.00 61.03 70 VAL A CA 1
ATOM 528 C C . VAL A 1 70 ? 6.533 -3.232 3.929 1.00 61.03 70 VAL A C 1
ATOM 530 O O . VAL A 1 70 ? 6.067 -4.361 3.791 1.00 61.03 70 VAL A O 1
ATOM 533 N N . ASP A 1 71 ? 7.444 -2.947 4.853 1.00 57.44 71 ASP A N 1
ATOM 534 C CA . ASP A 1 71 ? 8.030 -3.956 5.736 1.00 57.44 71 ASP A CA 1
ATOM 535 C C . ASP A 1 71 ? 7.100 -4.557 6.829 1.00 57.44 71 ASP A C 1
ATOM 537 O O . ASP A 1 71 ? 7.556 -5.479 7.495 1.00 57.44 71 ASP A O 1
ATOM 541 N N . PRO A 1 72 ? 5.838 -4.152 7.109 1.00 59.59 72 PRO A N 1
ATOM 542 C CA . PRO A 1 72 ? 5.142 -4.699 8.269 1.00 59.59 72 PRO A CA 1
ATOM 543 C C . PRO A 1 72 ? 4.608 -6.120 8.040 1.00 59.59 72 PRO A C 1
ATOM 545 O O . PRO A 1 72 ? 4.178 -6.504 6.957 1.00 59.59 72 PRO A O 1
ATOM 548 N N . HIS A 1 73 ? 4.527 -6.878 9.132 1.00 73.50 73 HIS A N 1
ATOM 549 C CA . HIS A 1 73 ? 3.805 -8.154 9.222 1.00 73.50 73 HIS A CA 1
ATOM 550 C C . HIS A 1 73 ? 2.280 -8.029 9.019 1.00 73.50 73 HIS A C 1
ATOM 552 O O . HIS A 1 73 ? 1.576 -9.038 9.037 1.00 73.50 73 HIS A O 1
ATOM 558 N N . TRP A 1 74 ? 1.757 -6.810 8.857 1.00 75.88 74 TRP A N 1
ATOM 559 C CA . TRP A 1 74 ? 0.332 -6.509 8.727 1.00 75.88 74 TRP A CA 1
ATOM 560 C C . TRP A 1 74 ? 0.026 -5.846 7.386 1.00 75.88 74 TRP A C 1
ATOM 562 O O . TRP A 1 74 ? 0.810 -5.047 6.877 1.00 75.88 74 TRP A O 1
ATOM 572 N N . ALA A 1 75 ? -1.163 -6.119 6.851 1.00 82.62 75 ALA A N 1
ATOM 573 C CA . ALA A 1 75 ? -1.714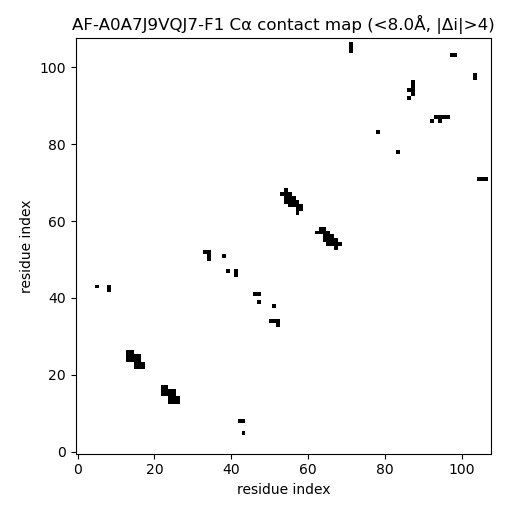 -5.363 5.737 1.00 82.62 75 ALA A CA 1
ATOM 574 C C . ALA A 1 75 ? -2.509 -4.160 6.266 1.00 82.62 75 ALA A C 1
ATOM 576 O O . ALA A 1 75 ? -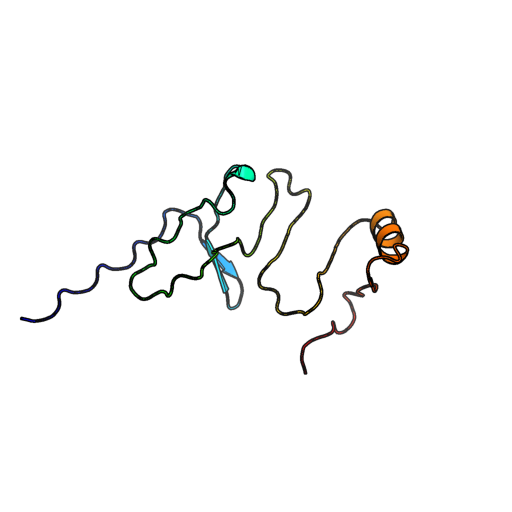3.412 -4.317 7.087 1.00 82.62 75 ALA A O 1
ATOM 577 N N . GLY A 1 76 ? -2.198 -2.960 5.776 1.00 85.19 76 GLY A N 1
ATOM 578 C CA . GLY A 1 76 ? -3.011 -1.768 6.019 1.00 85.19 76 GLY A CA 1
ATOM 579 C C . GLY A 1 76 ? -4.143 -1.662 4.998 1.00 85.19 76 GLY A C 1
ATOM 580 O O . GLY A 1 76 ? -3.901 -1.783 3.798 1.00 85.19 76 GLY A O 1
ATOM 581 N N . ILE A 1 77 ? -5.369 -1.400 5.455 1.00 88.94 77 ILE A N 1
ATOM 582 C CA . ILE A 1 77 ? -6.528 -1.162 4.583 1.00 88.94 77 ILE A CA 1
ATOM 583 C C . ILE A 1 77 ? -7.097 0.221 4.896 1.00 88.94 77 ILE A C 1
ATOM 585 O O . ILE A 1 77 ? -7.514 0.492 6.019 1.00 88.94 77 ILE A O 1
ATOM 589 N N . GLY A 1 78 ? -7.124 1.098 3.892 1.00 88.31 78 GLY A N 1
ATOM 590 C CA . GLY A 1 78 ? -7.788 2.398 3.962 1.00 88.31 78 GLY A CA 1
ATOM 591 C C . GLY A 1 78 ? -9.142 2.361 3.256 1.00 88.31 78 GLY A C 1
ATOM 592 O O . GLY A 1 78 ? -9.262 1.802 2.169 1.00 88.31 78 GLY A O 1
ATOM 593 N N . GLY A 1 79 ? -10.168 2.968 3.850 1.00 87.56 79 GLY A N 1
ATOM 594 C CA . GLY A 1 79 ? -11.503 3.017 3.255 1.00 87.56 79 GLY A CA 1
ATOM 595 C C . GLY A 1 79 ? -12.518 3.753 4.121 1.00 87.56 79 GLY A C 1
ATOM 596 O O . GLY A 1 79 ? -12.185 4.314 5.163 1.00 87.56 79 GLY A O 1
ATOM 597 N N . HIS A 1 80 ? -13.776 3.772 3.681 1.00 89.38 80 HIS A N 1
ATOM 598 C CA . HIS A 1 80 ? -14.845 4.454 4.409 1.00 89.38 80 HIS A CA 1
ATOM 599 C C . HIS A 1 80 ? -15.239 3.706 5.696 1.00 89.38 80 HIS A C 1
ATOM 601 O O . HIS A 1 80 ? -15.100 2.487 5.797 1.00 89.38 80 HIS A O 1
ATOM 607 N N . THR A 1 81 ? -15.834 4.418 6.659 1.00 90.81 81 THR A N 1
ATOM 608 C CA . THR A 1 81 ? -16.176 3.889 7.994 1.00 90.81 81 THR A CA 1
ATOM 609 C C . THR A 1 81 ? -16.998 2.599 7.957 1.00 90.81 81 THR A C 1
ATOM 611 O O . THR A 1 81 ? -16.727 1.684 8.723 1.00 90.81 81 THR A O 1
ATOM 614 N N . LEU A 1 82 ? -17.970 2.481 7.043 1.00 94.50 82 LEU A N 1
ATOM 615 C CA . LEU A 1 82 ? -18.782 1.260 6.928 1.00 94.50 82 LEU A CA 1
ATOM 616 C C . LEU A 1 82 ? -17.943 0.015 6.573 1.00 94.50 82 LEU A C 1
ATOM 618 O O . LEU A 1 82 ? -18.161 -1.030 7.176 1.00 94.50 82 LEU A O 1
ATOM 622 N N . LEU A 1 83 ? -16.966 0.127 5.662 1.00 93.00 83 LEU A N 1
ATOM 623 C CA . LEU A 1 83 ? -16.063 -0.970 5.301 1.00 93.00 83 LEU A CA 1
ATOM 624 C C . LEU A 1 83 ? -15.191 -1.342 6.499 1.00 93.00 83 LEU A C 1
ATOM 626 O O . LEU A 1 83 ? -15.058 -2.517 6.819 1.00 93.00 83 LEU A O 1
ATOM 630 N N . MET A 1 84 ? -14.647 -0.338 7.192 1.00 93.69 84 MET A N 1
ATOM 631 C CA . MET A 1 84 ? -13.820 -0.568 8.378 1.00 93.69 84 MET A CA 1
ATOM 632 C C . MET A 1 84 ? -14.606 -1.305 9.468 1.00 93.69 84 MET A C 1
ATOM 634 O O . MET A 1 84 ? -14.122 -2.291 10.012 1.00 93.69 84 MET A O 1
ATOM 638 N N . ASN A 1 85 ? -15.852 -0.896 9.727 1.00 94.69 85 ASN A N 1
ATOM 639 C CA . ASN A 1 85 ? -16.720 -1.562 10.699 1.00 94.69 85 ASN A CA 1
ATOM 640 C C . ASN A 1 85 ? -17.010 -3.022 10.321 1.00 94.69 85 ASN A C 1
ATOM 642 O O . ASN A 1 85 ? -17.060 -3.875 11.202 1.00 94.69 85 ASN A O 1
ATOM 646 N N . GLN A 1 86 ? -17.200 -3.317 9.030 1.00 96.44 86 GLN A N 1
ATOM 647 C CA . GLN A 1 86 ? -17.398 -4.690 8.556 1.00 96.44 86 GLN A CA 1
ATOM 648 C C . GLN A 1 86 ? -16.145 -5.547 8.743 1.00 96.44 86 GLN A C 1
ATOM 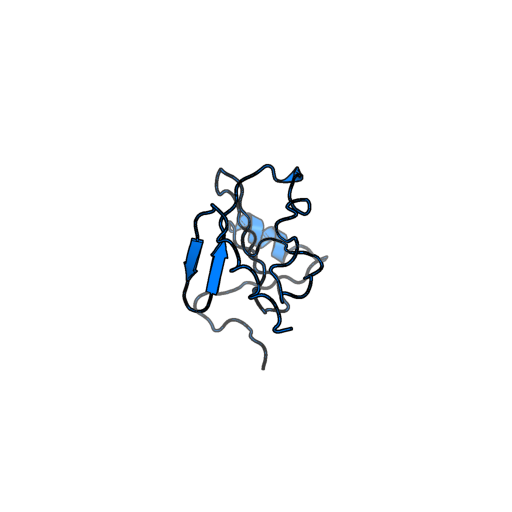650 O O . GLN A 1 86 ? -16.263 -6.675 9.206 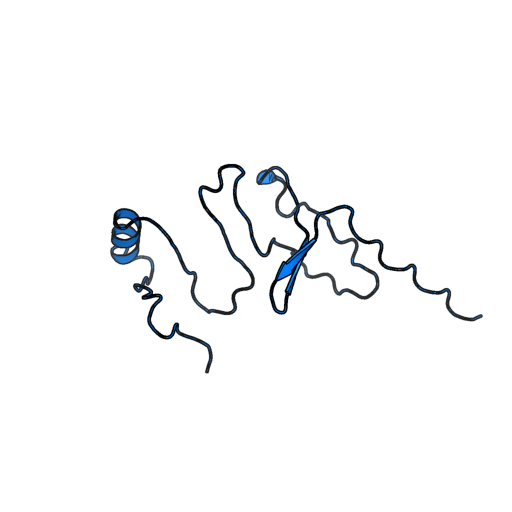1.00 96.44 86 GLN A O 1
ATOM 655 N N . LEU A 1 87 ? -14.963 -5.011 8.421 1.00 95.19 87 LEU A N 1
ATOM 656 C CA . LEU A 1 87 ? -13.692 -5.724 8.575 1.00 95.19 87 LEU A CA 1
ATOM 657 C C . LEU A 1 87 ? -13.374 -6.012 10.046 1.00 95.19 87 LEU A C 1
ATOM 659 O O . LEU A 1 87 ? -13.020 -7.134 10.377 1.00 95.19 87 LEU A O 1
ATOM 663 N N . ILE A 1 88 ? -13.562 -5.027 10.930 1.00 95.06 88 ILE A N 1
ATOM 664 C CA . ILE A 1 88 ? -13.352 -5.182 12.380 1.00 95.06 88 ILE A CA 1
ATOM 665 C C . ILE A 1 88 ? -14.309 -6.221 12.982 1.00 95.06 88 ILE A C 1
ATOM 667 O O . ILE A 1 88 ? -13.960 -6.908 13.937 1.00 95.06 88 ILE A O 1
ATOM 671 N N . ALA A 1 89 ? -15.528 -6.332 12.451 1.00 96.31 89 ALA A N 1
ATOM 672 C CA . ALA A 1 89 ? -16.524 -7.276 12.943 1.00 96.31 89 ALA A CA 1
ATOM 673 C C . ALA A 1 89 ? -16.387 -8.695 12.354 1.00 96.31 89 ALA A C 1
ATOM 675 O O . ALA A 1 89 ? -17.118 -9.585 12.790 1.00 96.31 89 ALA A O 1
ATOM 676 N N . ASP A 1 90 ? -15.516 -8.923 11.363 1.00 97.12 90 ASP A N 1
ATOM 677 C CA . ASP A 1 90 ? -15.363 -10.230 10.716 1.00 97.12 90 ASP A CA 1
ATOM 678 C C . ASP A 1 90 ? -14.476 -11.157 11.570 1.00 97.12 90 ASP A C 1
ATOM 680 O O . ASP A 1 90 ? -13.270 -10.941 11.655 1.00 97.12 90 ASP A O 1
ATOM 684 N N . PRO A 1 91 ? -15.021 -12.234 12.168 1.00 96.06 91 PRO A N 1
ATOM 685 C CA . PRO A 1 91 ? -14.271 -13.089 13.088 1.00 96.06 91 PRO A CA 1
ATOM 686 C C . PRO A 1 91 ? -13.215 -13.971 12.400 1.00 96.06 91 PRO A C 1
ATOM 688 O O . PRO A 1 91 ? -12.513 -14.719 13.078 1.00 96.06 91 PRO A O 1
ATOM 691 N N . ARG A 1 92 ? -13.127 -13.959 11.063 1.00 96.50 92 ARG A N 1
ATOM 692 C CA . ARG A 1 92 ? -12.160 -14.767 10.299 1.00 96.50 92 ARG A CA 1
ATOM 693 C C . ARG A 1 92 ? -10.803 -14.085 10.145 1.00 96.50 92 ARG A C 1
ATOM 695 O O . ARG A 1 92 ? -9.856 -14.740 9.714 1.00 96.50 92 ARG A O 1
ATOM 702 N N . ILE A 1 93 ? -10.725 -12.790 10.438 1.00 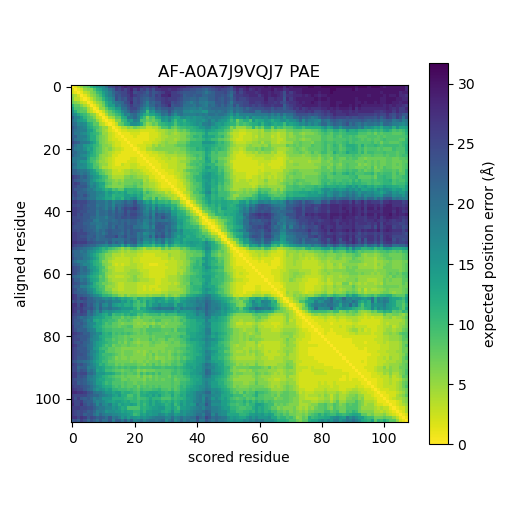92.56 93 ILE A N 1
ATOM 703 C CA . ILE A 1 93 ? -9.526 -11.966 10.298 1.00 92.56 93 ILE A CA 1
ATOM 704 C C . ILE A 1 93 ? -9.305 -11.168 11.581 1.00 92.56 93 ILE A C 1
ATOM 706 O O . ILE A 1 93 ? -10.257 -10.734 12.217 1.00 92.56 93 ILE A O 1
ATOM 710 N N . ASP A 1 94 ? -8.045 -10.982 11.966 1.00 90.94 94 ASP A N 1
ATOM 711 C CA . ASP A 1 94 ? -7.695 -10.074 13.057 1.00 90.94 94 ASP A CA 1
ATOM 712 C C . ASP A 1 94 ? -7.456 -8.681 12.472 1.00 90.94 94 ASP A C 1
ATOM 714 O O . ASP A 1 94 ? -6.581 -8.493 11.621 1.00 90.94 94 ASP A O 1
ATOM 718 N N . VAL A 1 95 ? -8.289 -7.723 12.870 1.00 92.19 95 VAL A N 1
ATOM 719 C CA . VAL A 1 95 ? -8.278 -6.361 12.340 1.00 92.19 95 VAL A CA 1
ATOM 720 C C . VAL A 1 95 ? -8.306 -5.387 13.500 1.00 92.19 95 VAL A C 1
ATOM 722 O O . VAL A 1 95 ? -9.262 -5.334 14.275 1.00 92.19 95 VAL A O 1
ATOM 725 N N . VAL A 1 96 ? -7.274 -4.550 13.568 1.00 88.50 96 VAL A N 1
ATOM 726 C CA . VAL A 1 96 ? -7.166 -3.480 14.556 1.00 88.50 96 VAL A CA 1
ATOM 727 C C . VAL A 1 96 ? -7.248 -2.109 13.878 1.00 88.50 96 VAL A C 1
ATOM 729 O O . VAL A 1 96 ? -6.686 -1.924 12.795 1.00 88.50 96 VAL A O 1
ATOM 732 N N . PRO A 1 97 ? -7.930 -1.119 14.482 1.00 88.56 97 PRO A N 1
ATOM 733 C CA . PRO A 1 97 ? -7.911 0.247 13.974 1.00 88.56 97 PRO A CA 1
ATOM 734 C C . PRO A 1 97 ? -6.497 0.836 13.999 1.00 88.56 97 PRO A C 1
ATOM 736 O O . PRO A 1 97 ? -5.831 0.816 15.035 1.00 88.56 97 PRO A O 1
ATOM 739 N N . ALA A 1 98 ? -6.073 1.426 12.882 1.00 86.44 98 ALA A N 1
ATOM 740 C CA . ALA A 1 98 ? -4.851 2.218 12.806 1.00 86.44 98 ALA A CA 1
ATOM 741 C C . ALA A 1 98 ? -5.177 3.707 12.996 1.00 86.44 98 ALA A C 1
ATOM 743 O O . ALA A 1 98 ? -5.953 4.289 12.237 1.00 86.44 98 ALA A O 1
ATOM 744 N N . ASP A 1 99 ? -4.583 4.327 14.015 1.00 84.56 99 ASP A N 1
ATOM 745 C CA . ASP A 1 99 ? -4.658 5.772 14.245 1.00 84.56 99 ASP A CA 1
ATOM 746 C C . ASP A 1 99 ? -3.417 6.435 13.634 1.00 84.56 99 ASP A C 1
ATOM 748 O O . ASP A 1 99 ? -2.323 6.236 14.164 1.00 84.56 99 ASP A O 1
ATOM 752 N N . PRO A 1 100 ? -3.543 7.220 12.548 1.00 80.06 100 PRO A N 1
ATOM 753 C CA . PRO A 1 100 ? -2.393 7.793 11.849 1.00 80.06 100 PRO A CA 1
ATOM 754 C C . PRO A 1 100 ? -1.638 8.846 12.675 1.00 80.06 100 PRO A C 1
ATOM 756 O O . PRO A 1 100 ? -0.560 9.271 12.269 1.00 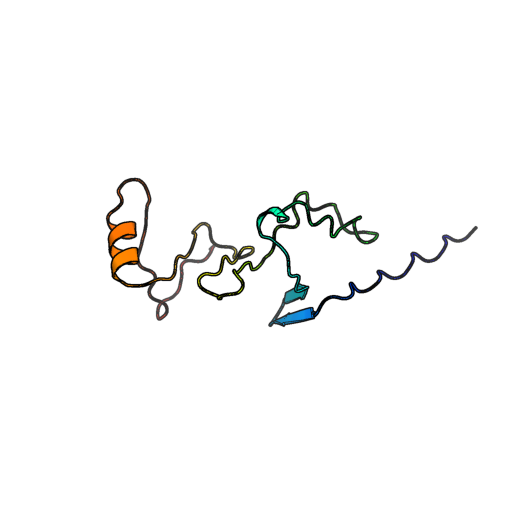80.06 100 PRO A O 1
ATOM 759 N N . THR A 1 101 ? -2.191 9.291 13.809 1.00 86.56 101 THR A N 1
ATOM 760 C CA . THR A 1 101 ? -1.536 10.247 14.717 1.00 86.56 101 THR A CA 1
ATOM 761 C C . THR A 1 101 ? -0.665 9.577 15.776 1.00 86.56 101 THR A C 1
ATOM 763 O O . THR A 1 101 ? 0.033 10.264 16.521 1.00 86.56 101 THR A O 1
ATOM 766 N N . LYS A 1 102 ? -0.703 8.244 15.854 1.00 85.69 102 LYS A N 1
ATOM 767 C CA . LYS A 1 102 ? 0.072 7.445 16.801 1.00 85.69 102 LYS A CA 1
ATOM 768 C C . LYS A 1 102 ? 1.194 6.707 16.091 1.00 85.69 102 LYS A C 1
ATOM 770 O O . LYS A 1 102 ? 1.129 6.456 14.884 1.00 85.69 102 LYS A O 1
ATOM 775 N N . ASP A 1 103 ? 2.189 6.316 16.879 1.00 80.31 103 ASP A N 1
ATOM 776 C CA . ASP A 1 103 ? 3.250 5.435 16.415 1.00 80.31 103 ASP A CA 1
ATOM 777 C C . ASP A 1 103 ? 2.635 4.135 15.894 1.00 80.31 103 ASP A C 1
ATOM 779 O O . ASP A 1 103 ? 1.894 3.441 16.597 1.00 80.31 103 ASP A O 1
ATOM 783 N N . GLN A 1 104 ? 2.920 3.837 14.629 1.00 74.44 104 GLN A N 1
ATOM 784 C CA . GLN A 1 104 ? 2.517 2.578 14.022 1.00 74.44 104 GLN A CA 1
ATOM 785 C C . GLN A 1 104 ? 3.436 1.466 14.530 1.00 74.44 104 GLN A C 1
ATOM 787 O O . G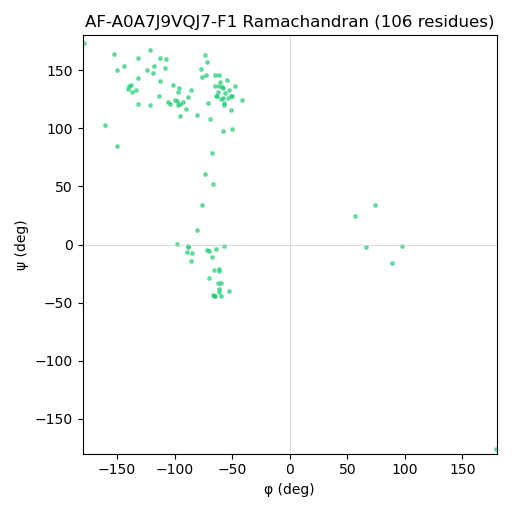LN A 1 104 ? 4.628 1.719 14.720 1.00 74.44 104 GLN A O 1
ATOM 792 N N . PRO A 1 105 ? 2.927 0.241 14.736 1.00 69.56 105 PRO A N 1
ATOM 793 C CA . PRO A 1 105 ? 3.774 -0.884 15.103 1.00 69.56 105 PRO A CA 1
ATOM 794 C C . PRO A 1 105 ? 4.877 -1.081 14.053 1.00 69.56 105 PRO A C 1
ATOM 796 O O . PRO A 1 105 ? 4.619 -1.106 12.850 1.00 69.56 105 PRO A O 1
ATOM 799 N N . PHE A 1 106 ? 6.115 -1.201 14.526 1.00 66.25 106 PHE A N 1
ATOM 800 C CA . PHE A 1 106 ? 7.308 -1.442 13.718 1.00 66.25 106 PHE A CA 1
ATOM 801 C C . PHE A 1 106 ? 8.127 -2.579 14.343 1.00 66.25 106 PHE A C 1
ATOM 803 O O . PHE A 1 106 ? 7.944 -2.905 15.518 1.00 66.25 106 PHE A O 1
ATOM 810 N N . TYR A 1 107 ? 9.014 -3.207 13.566 1.00 60.59 107 TYR A N 1
ATOM 811 C CA . TYR A 1 107 ? 9.917 -4.228 14.105 1.00 60.59 107 TYR A CA 1
ATOM 812 C C . TYR A 1 107 ? 10.872 -3.621 15.137 1.00 60.59 107 TYR A C 1
ATOM 814 O O . TYR A 1 107 ? 11.559 -2.645 14.835 1.00 60.59 107 TYR A O 1
ATOM 822 N N . GLN A 1 108 ? 10.932 -4.225 16.325 1.00 57.69 108 GLN A N 1
ATOM 823 C CA . GLN A 1 108 ? 12.023 -4.015 17.280 1.00 57.69 108 GLN A CA 1
ATOM 824 C C . GLN A 1 108 ? 13.160 -5.000 17.031 1.00 57.69 108 GLN A C 1
ATOM 826 O O . GLN A 1 108 ? 12.855 -6.171 16.707 1.00 57.69 108 GLN A O 1
#